Protein AF-A0A818QGH4-F1 (afdb_monomer)

Secondary structure (DSSP, 8-state):
--S-GGG-BHHHHHHHHHHTT--HHHHHHH---BHHHHHHHHHHHHTS-HHHHHHHHHHHHHHHTGGGT----HHHHHHHHHHHHHHHHHHH--

Radius of gyration: 13.15 Å; Cα contacts (8 Å, |Δi|>4): 80; chains: 1; bounding box: 28×29×36 Å

Foldseek 3Di:
DDLAQQAFALVNVQVLCVVLVADSLVCVQLVDGGSVSVLVCLVVCVVDPVVVVCVVVQVVSCVVCVVVVDTDDPVSVVSVNVSSVVVVVSNVVD

Structure (mmCIF, N/CA/C/O backbone):
data_AF-A0A818QGH4-F1
#
_entry.id   AF-A0A818QGH4-F1
#
loop_
_atom_site.group_PDB
_atom_site.id
_atom_site.type_symbol
_atom_site.label_atom_id
_atom_site.label_alt_id
_atom_site.label_comp_id
_atom_site.label_asym_id
_atom_site.label_entity_id
_atom_site.label_seq_id
_atom_site.pdbx_PDB_ins_code
_atom_site.Cartn_x
_atom_site.Cartn_y
_atom_site.Cartn_z
_atom_site.occupancy
_atom_site.B_iso_or_equiv
_atom_site.auth_seq_id
_atom_site.auth_comp_id
_atom_site.auth_asym_id
_atom_site.auth_atom_id
_atom_site.pdbx_PDB_model_num
ATOM 1 N N . ASN A 1 1 ? 10.216 17.559 -12.088 1.00 47.53 1 ASN A N 1
ATOM 2 C CA . ASN A 1 1 ? 9.779 16.285 -11.485 1.00 47.53 1 ASN A CA 1
ATOM 3 C C . ASN A 1 1 ? 10.671 15.202 -12.016 1.00 47.53 1 ASN A C 1
ATOM 5 O O . ASN A 1 1 ? 10.677 14.996 -13.225 1.00 47.53 1 ASN A O 1
ATOM 9 N N . SER A 1 2 ? 11.489 14.616 -11.147 1.00 50.88 2 SER A N 1
ATOM 10 C CA . SER A 1 2 ? 12.369 13.531 -11.564 1.00 50.88 2 SER A CA 1
ATOM 11 C C . SER A 1 2 ? 11.505 12.371 -12.061 1.00 50.88 2 SER A C 1
ATOM 13 O O . SER A 1 2 ? 10.583 11.940 -11.365 1.00 50.88 2 SER A O 1
ATOM 15 N N . LEU A 1 3 ? 11.758 11.920 -13.293 1.00 70.69 3 LEU A N 1
ATOM 16 C CA . LEU A 1 3 ? 11.149 10.702 -13.840 1.00 70.69 3 LEU A CA 1
ATOM 17 C C . LEU A 1 3 ? 11.586 9.464 -13.041 1.00 70.69 3 LEU A C 1
ATOM 19 O O . LEU A 1 3 ? 10.907 8.441 -13.072 1.00 70.69 3 LEU A O 1
ATOM 23 N N . ASP A 1 4 ? 12.690 9.575 -12.301 1.00 87.31 4 ASP A N 1
ATOM 24 C CA . ASP A 1 4 ? 13.227 8.515 -11.468 1.00 87.31 4 ASP A CA 1
ATOM 25 C C . ASP A 1 4 ? 12.608 8.554 -10.064 1.00 87.31 4 ASP A C 1
ATOM 27 O O . ASP A 1 4 ? 12.905 9.425 -9.241 1.00 87.31 4 ASP A O 1
ATOM 31 N N . ILE A 1 5 ? 11.763 7.561 -9.782 1.00 89.50 5 ILE A N 1
ATOM 32 C CA . ILE A 1 5 ? 11.094 7.370 -8.489 1.00 89.50 5 ILE A CA 1
ATOM 33 C C . ILE A 1 5 ? 12.116 7.277 -7.347 1.00 89.50 5 ILE A C 1
ATOM 35 O O . ILE A 1 5 ? 11.834 7.727 -6.239 1.00 89.50 5 ILE A O 1
ATOM 39 N N . LYS A 1 6 ? 13.332 6.767 -7.591 1.00 89.12 6 LYS A N 1
ATOM 40 C CA . LYS A 1 6 ? 14.376 6.652 -6.556 1.00 89.12 6 LYS A CA 1
ATOM 41 C C . LYS A 1 6 ? 14.829 8.003 -6.003 1.00 89.12 6 LYS A C 1
ATOM 43 O O . LYS A 1 6 ? 15.389 8.059 -4.909 1.00 89.12 6 LYS A O 1
ATOM 48 N N . GLN A 1 7 ? 14.590 9.080 -6.748 1.00 91.56 7 GLN A N 1
ATOM 49 C CA . GLN A 1 7 ? 14.948 10.445 -6.371 1.00 91.56 7 GLN A CA 1
ATOM 50 C C . GLN A 1 7 ? 13.797 11.189 -5.692 1.00 91.56 7 GLN A C 1
ATOM 52 O O . GLN A 1 7 ? 13.993 12.324 -5.259 1.00 91.56 7 GLN A O 1
ATOM 57 N N . TRP A 1 8 ? 12.611 10.577 -5.593 1.00 94.56 8 TRP A N 1
ATOM 58 C CA . TRP A 1 8 ? 11.467 11.227 -4.971 1.00 94.56 8 TRP A CA 1
ATOM 59 C C . TRP A 1 8 ? 11.712 11.483 -3.492 1.00 94.56 8 TRP A C 1
ATOM 61 O O . TRP A 1 8 ? 12.103 10.579 -2.751 1.00 94.56 8 TRP A O 1
ATOM 71 N N . ASN A 1 9 ? 11.417 12.697 -3.050 1.00 94.94 9 ASN A N 1
ATOM 72 C CA . ASN A 1 9 ? 11.341 13.036 -1.633 1.00 94.94 9 ASN A CA 1
ATOM 73 C C . ASN A 1 9 ? 9.953 12.704 -1.042 1.00 94.94 9 ASN A C 1
ATOM 75 O O . ASN A 1 9 ? 9.032 12.299 -1.754 1.00 94.94 9 ASN A O 1
ATOM 79 N N . ASP A 1 10 ? 9.794 12.895 0.268 1.00 94.81 10 ASP A N 1
ATOM 80 C CA . ASP A 1 10 ? 8.526 12.697 0.988 1.00 94.81 10 ASP A CA 1
ATOM 81 C C . ASP A 1 10 ? 7.338 13.444 0.347 1.00 94.81 10 ASP A C 1
ATOM 83 O O . ASP A 1 10 ? 6.252 12.883 0.198 1.00 94.81 10 ASP A O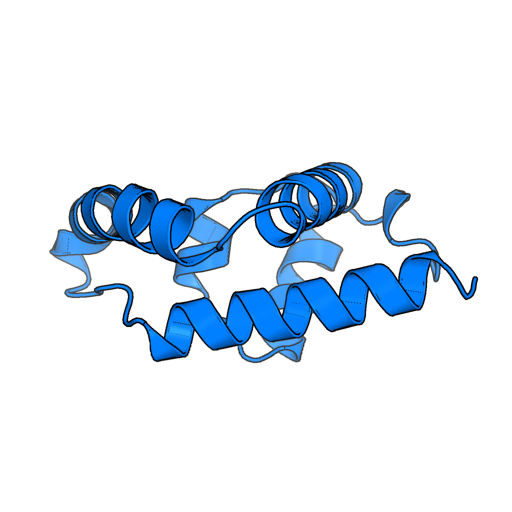 1
ATOM 87 N N . HIS A 1 11 ? 7.544 14.679 -0.124 1.00 94.62 11 HIS A N 1
ATOM 88 C CA . HIS A 1 11 ? 6.485 15.442 -0.784 1.00 94.62 11 HIS A CA 1
ATOM 89 C C . HIS A 1 11 ? 6.037 14.776 -2.091 1.00 94.62 11 HIS A C 1
ATOM 91 O O . HIS A 1 11 ? 4.838 14.659 -2.344 1.00 94.62 11 HIS A O 1
ATOM 97 N N . GLU A 1 12 ? 6.972 14.312 -2.917 1.00 95.69 12 GLU A N 1
ATOM 98 C CA . GLU A 1 12 ? 6.661 13.602 -4.163 1.00 95.69 12 GLU A CA 1
ATOM 99 C C . GLU A 1 12 ? 5.953 12.266 -3.894 1.00 95.69 12 GLU A C 1
ATOM 101 O O . GLU A 1 12 ? 4.983 11.940 -4.583 1.00 95.69 12 GLU A O 1
ATOM 106 N N . VAL A 1 13 ? 6.349 11.547 -2.838 1.00 95.75 13 VAL A N 1
ATOM 107 C CA . VAL A 1 13 ? 5.646 10.337 -2.383 1.00 95.75 13 VAL A CA 1
ATOM 108 C C . VAL A 1 13 ? 4.218 10.667 -1.947 1.00 95.75 13 VAL A C 1
ATOM 110 O O . VAL A 1 13 ? 3.272 10.030 -2.411 1.00 95.75 13 VAL A O 1
ATOM 113 N N . LYS A 1 14 ? 4.018 11.710 -1.136 1.00 95.69 14 LYS A N 1
ATOM 114 C CA . LYS A 1 14 ? 2.680 12.166 -0.737 1.00 95.69 14 LYS A CA 1
ATOM 115 C C . LYS A 1 14 ? 1.810 12.507 -1.948 1.00 95.69 14 LYS A C 1
ATOM 117 O O . LYS A 1 14 ? 0.652 12.095 -2.023 1.00 95.69 14 LYS A O 1
ATOM 122 N N . GLN A 1 15 ? 2.365 13.228 -2.924 1.00 95.38 15 GLN A N 1
ATOM 123 C CA . GLN A 1 15 ? 1.656 13.548 -4.165 1.00 95.38 15 GLN A CA 1
ATOM 124 C C . GLN A 1 15 ? 1.291 12.292 -4.962 1.00 95.38 15 GLN A C 1
ATOM 126 O O . GLN A 1 15 ? 0.230 12.252 -5.586 1.00 95.38 15 GLN A O 1
ATOM 131 N N . TRP A 1 16 ? 2.128 11.255 -4.935 1.00 95.69 16 TRP A N 1
ATOM 132 C CA . TRP A 1 16 ? 1.816 9.979 -5.571 1.00 95.69 16 TRP A CA 1
ATOM 133 C C . TRP A 1 16 ? 0.615 9.275 -4.923 1.00 95.69 16 TRP A C 1
ATOM 135 O O . TRP A 1 16 ? -0.252 8.791 -5.656 1.00 95.69 16 TRP A O 1
ATOM 145 N N . PHE A 1 17 ? 0.503 9.280 -3.588 1.00 96.69 17 PHE A N 1
ATOM 146 C CA . PHE A 1 17 ? -0.673 8.743 -2.884 1.00 96.69 17 PHE A CA 1
ATOM 147 C C . PHE A 1 17 ? -1.960 9.459 -3.313 1.00 96.69 17 PHE A C 1
ATOM 149 O O . PHE A 1 17 ? -2.933 8.811 -3.703 1.00 96.69 17 PHE A O 1
ATOM 156 N N . ILE A 1 18 ? -1.926 10.796 -3.332 1.00 95.75 18 ILE A N 1
ATOM 157 C CA . ILE A 1 18 ? -3.066 11.639 -3.721 1.00 95.75 18 ILE A CA 1
ATOM 158 C C . ILE A 1 18 ? -3.491 11.353 -5.168 1.00 95.75 18 ILE A C 1
ATOM 160 O O . ILE A 1 18 ? -4.668 11.119 -5.436 1.00 95.75 18 ILE A O 1
ATOM 164 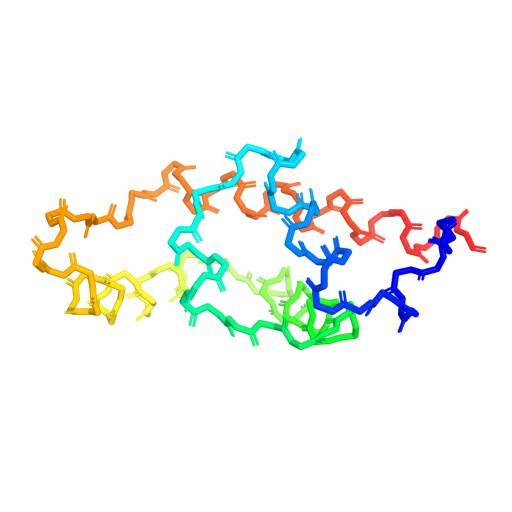N N . LYS A 1 19 ? -2.536 11.321 -6.108 1.00 95.12 19 LYS A N 1
ATOM 165 C CA . LYS A 1 19 ? -2.809 11.076 -7.537 1.00 95.12 19 LYS A CA 1
ATOM 166 C C . LYS A 1 19 ? -3.386 9.693 -7.822 1.00 95.12 19 LYS A C 1
ATOM 168 O O . LYS A 1 19 ? -4.095 9.530 -8.808 1.00 95.12 19 LYS A O 1
ATOM 173 N N . ASN A 1 20 ? -3.068 8.700 -6.995 1.00 95.00 20 ASN A N 1
ATOM 174 C CA . ASN A 1 20 ? -3.594 7.343 -7.138 1.00 95.00 20 ASN A CA 1
ATOM 175 C C . ASN A 1 20 ? -4.886 7.115 -6.343 1.00 95.00 20 ASN A C 1
ATOM 177 O O . ASN A 1 20 ? -5.346 5.977 -6.284 1.00 95.00 20 ASN A O 1
ATOM 181 N N . HIS A 1 21 ? -5.468 8.171 -5.758 1.00 94.81 21 HIS A N 1
ATOM 182 C CA . HIS A 1 21 ? -6.669 8.095 -4.924 1.00 94.81 21 HIS A CA 1
ATOM 183 C C . HIS A 1 21 ? -6.528 7.104 -3.758 1.00 94.81 21 HIS A C 1
ATOM 185 O O . HIS A 1 21 ? -7.499 6.474 -3.350 1.00 94.81 21 HIS A O 1
ATOM 191 N N . ILE A 1 22 ? -5.310 6.960 -3.226 1.00 95.69 22 ILE A N 1
ATOM 192 C CA . ILE A 1 22 ? -5.042 6.098 -2.077 1.00 95.69 22 ILE A CA 1
ATOM 193 C C . ILE A 1 22 ? -5.458 6.843 -0.809 1.00 95.69 22 ILE A C 1
ATOM 195 O O . ILE A 1 22 ? -5.232 8.048 -0.683 1.00 95.69 22 ILE A O 1
ATOM 199 N N . LEU A 1 23 ? -6.050 6.106 0.132 1.00 93.88 23 LEU A N 1
ATOM 200 C CA . LEU A 1 23 ? -6.463 6.609 1.439 1.00 93.88 23 LEU A CA 1
ATOM 201 C C . LEU A 1 23 ? -5.312 7.396 2.118 1.00 93.88 23 LEU A C 1
ATOM 203 O O . LEU A 1 23 ? -4.235 6.819 2.302 1.00 93.88 23 LEU A O 1
ATOM 207 N N . PRO A 1 24 ? -5.493 8.681 2.485 1.00 92.12 24 PRO A N 1
ATOM 208 C CA . PRO A 1 24 ? -4.434 9.510 3.078 1.00 92.12 24 PRO A CA 1
ATOM 209 C C . PRO A 1 24 ? -3.807 8.907 4.338 1.00 92.12 24 PRO A C 1
ATOM 211 O O . PRO A 1 24 ? -2.596 8.979 4.539 1.00 92.12 24 PRO A O 1
ATOM 214 N N . GLU A 1 25 ? -4.615 8.231 5.142 1.00 94.44 25 GLU A N 1
ATOM 215 C CA . GLU A 1 25 ? -4.210 7.545 6.359 1.00 94.44 25 GLU A CA 1
ATOM 216 C C . GLU A 1 25 ? -3.201 6.422 6.074 1.00 94.44 25 GLU A C 1
ATOM 218 O O . GLU A 1 25 ? -2.383 6.110 6.932 1.00 94.44 25 GLU A O 1
ATOM 223 N N . LEU A 1 26 ? -3.174 5.834 4.867 1.00 94.75 26 LEU A N 1
ATOM 224 C CA . LEU A 1 26 ? -2.118 4.882 4.492 1.00 94.75 26 LEU A CA 1
ATOM 225 C C . LEU A 1 26 ? -0.765 5.580 4.328 1.00 94.75 26 LEU A C 1
ATOM 227 O O . LEU A 1 26 ? 0.250 5.038 4.758 1.00 94.75 26 LEU A O 1
ATOM 231 N N . TYR A 1 27 ? -0.731 6.789 3.767 1.00 94.31 27 TYR A N 1
ATOM 232 C CA . TYR A 1 27 ? 0.504 7.575 3.723 1.00 94.31 27 TYR A CA 1
ATOM 233 C C . TYR A 1 27 ? 0.97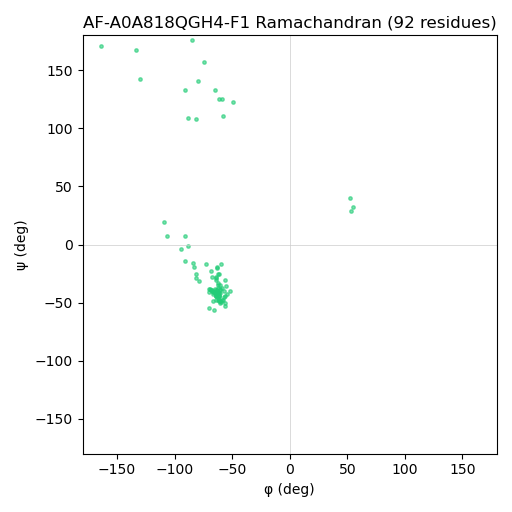8 7.925 5.143 1.00 94.31 27 TYR A C 1
ATOM 235 O O . TYR A 1 27 ? 2.149 7.729 5.470 1.00 94.31 27 TYR A O 1
ATOM 243 N N . GLU A 1 28 ? 0.063 8.341 6.023 1.00 93.25 28 GLU A N 1
ATOM 244 C CA . GLU A 1 28 ? 0.369 8.608 7.437 1.00 93.25 28 GLU A CA 1
ATOM 245 C C . GLU A 1 28 ? 0.740 7.346 8.229 1.00 93.25 28 GLU A C 1
ATOM 247 O O . GLU A 1 28 ? 1.465 7.416 9.225 1.00 93.25 28 GLU A O 1
ATOM 252 N N . PHE A 1 29 ? 0.235 6.180 7.826 1.00 95.25 29 PHE A N 1
ATOM 253 C CA . PHE A 1 29 ? 0.565 4.895 8.429 1.00 95.25 29 PHE A CA 1
ATOM 254 C C . PHE A 1 29 ? 2.001 4.492 8.104 1.00 95.25 29 PHE A C 1
ATOM 256 O O . PHE A 1 29 ? 2.771 4.240 9.029 1.00 95.25 29 PHE A O 1
ATOM 263 N N . TYR A 1 30 ? 2.350 4.465 6.814 1.00 94.81 30 TYR A N 1
ATOM 264 C CA . TYR A 1 30 ? 3.646 3.979 6.339 1.00 94.81 30 TYR A CA 1
ATOM 265 C C . TYR A 1 30 ? 4.784 4.986 6.501 1.00 94.81 30 TYR A C 1
ATOM 267 O O . TYR A 1 30 ? 5.918 4.568 6.707 1.00 94.81 30 TYR A O 1
ATOM 275 N N . GLN A 1 31 ? 4.494 6.289 6.416 1.00 94.12 31 GLN A N 1
ATOM 276 C CA . GLN A 1 31 ? 5.468 7.369 6.627 1.00 94.12 31 GLN A CA 1
ATOM 277 C C . GLN A 1 31 ? 6.749 7.227 5.782 1.00 94.12 31 GLN A C 1
ATOM 279 O O . GLN A 1 31 ? 7.853 7.488 6.263 1.00 94.12 31 GLN A O 1
ATOM 284 N N . PHE A 1 32 ? 6.608 6.804 4.521 1.00 95.69 32 PHE A N 1
ATOM 285 C CA . PHE A 1 32 ? 7.736 6.682 3.596 1.00 95.69 32 PHE A CA 1
ATOM 286 C C . PHE A 1 32 ? 8.434 8.033 3.410 1.00 95.69 32 PHE A C 1
ATOM 288 O O . PHE A 1 32 ? 7.812 9.007 2.997 1.00 95.69 32 PHE A O 1
ATOM 295 N N . ARG A 1 33 ? 9.745 8.082 3.647 1.00 94.19 33 ARG A N 1
ATOM 296 C CA . ARG A 1 33 ? 10.539 9.322 3.601 1.00 94.19 33 ARG A CA 1
ATOM 297 C C . ARG A 1 33 ? 10.982 9.714 2.194 1.00 94.19 33 ARG A C 1
ATOM 299 O O . ARG A 1 33 ? 11.412 10.844 1.971 1.00 94.19 33 ARG A O 1
ATOM 306 N N . ASN A 1 34 ? 10.970 8.765 1.265 1.00 95.25 34 ASN A N 1
ATOM 307 C CA . ASN A 1 34 ? 11.414 8.937 -0.114 1.00 95.25 34 ASN A CA 1
ATOM 308 C C . ASN A 1 34 ? 10.902 7.789 -0.996 1.00 95.25 34 ASN A C 1
ATOM 310 O O . ASN A 1 34 ? 10.375 6.785 -0.508 1.00 95.25 34 ASN A O 1
ATOM 314 N N . GLY A 1 35 ? 11.073 7.930 -2.308 1.00 94.75 35 GLY A N 1
ATOM 315 C CA . GLY A 1 35 ? 10.609 6.932 -3.267 1.00 94.75 35 GLY A CA 1
ATOM 316 C C . GLY A 1 35 ? 11.361 5.601 -3.211 1.00 94.75 35 GLY A C 1
ATOM 317 O O . GLY A 1 35 ? 10.778 4.583 -3.573 1.00 94.75 35 GLY A O 1
ATOM 318 N N . ASN A 1 36 ? 12.597 5.550 -2.693 1.00 94.31 36 ASN A N 1
ATOM 319 C CA . ASN A 1 36 ? 13.291 4.272 -2.481 1.00 94.31 36 ASN A CA 1
ATOM 320 C C . ASN A 1 36 ? 12.568 3.403 -1.447 1.00 94.31 36 ASN A C 1
ATOM 322 O O . ASN A 1 36 ? 12.385 2.212 -1.685 1.00 94.31 36 ASN A O 1
ATOM 326 N N . GLU A 1 37 ? 12.123 3.978 -0.327 1.00 96.19 37 GLU A N 1
ATOM 327 C CA . GLU A 1 37 ? 11.354 3.235 0.683 1.00 96.19 37 GLU A CA 1
ATOM 328 C C . GLU A 1 37 ? 10.024 2.720 0.107 1.00 96.19 37 GLU A C 1
ATOM 330 O O . GLU A 1 37 ? 9.679 1.554 0.305 1.00 96.19 37 GLU A O 1
ATOM 335 N N . LEU A 1 38 ? 9.329 3.546 -0.686 1.00 96.00 38 LEU A N 1
ATOM 336 C CA . LEU A 1 38 ? 8.107 3.145 -1.391 1.00 96.00 38 LEU A CA 1
ATOM 337 C C . LEU A 1 38 ? 8.361 1.992 -2.379 1.00 96.00 38 LEU A C 1
ATOM 339 O O . LEU A 1 38 ? 7.584 1.039 -2.428 1.00 96.00 38 LEU A O 1
ATOM 343 N N . LEU A 1 39 ? 9.447 2.052 -3.156 1.00 94.75 39 LEU A N 1
ATOM 344 C CA . LEU A 1 39 ? 9.814 1.005 -4.115 1.00 94.75 39 LEU A CA 1
ATOM 345 C C . LEU A 1 39 ? 10.196 -0.306 -3.426 1.00 94.75 39 LEU A C 1
ATOM 347 O O . LEU A 1 39 ? 9.769 -1.370 -3.873 1.00 94.75 39 LEU A O 1
ATOM 351 N N . LEU A 1 40 ? 10.968 -0.246 -2.338 1.00 94.19 40 LEU A N 1
ATOM 352 C CA . LEU A 1 40 ? 11.322 -1.427 -1.547 1.00 94.19 40 LEU A CA 1
ATOM 353 C C . LEU A 1 40 ? 10.073 -2.077 -0.949 1.00 94.19 40 LEU A C 1
ATOM 355 O O . LEU A 1 40 ? 9.915 -3.295 -1.026 1.00 94.19 40 LEU A O 1
ATOM 359 N N . TYR A 1 41 ? 9.152 -1.265 -0.425 1.00 95.00 41 TYR A N 1
ATOM 360 C CA . TYR A 1 41 ? 7.864 -1.755 0.050 1.00 95.00 41 TYR A CA 1
ATOM 361 C C . TYR A 1 41 ? 7.047 -2.400 -1.079 1.00 95.00 41 TYR A C 1
ATOM 363 O O . TYR A 1 41 ? 6.513 -3.494 -0.896 1.00 95.00 41 TYR A O 1
ATOM 371 N N . ALA A 1 42 ? 6.995 -1.775 -2.262 1.00 94.19 42 ALA A N 1
ATOM 372 C CA . ALA A 1 42 ? 6.330 -2.336 -3.437 1.00 94.19 42 ALA A CA 1
ATOM 373 C C . ALA A 1 42 ? 6.914 -3.707 -3.811 1.00 94.19 42 ALA A C 1
ATOM 375 O O . ALA A 1 42 ? 6.171 -4.660 -4.016 1.00 94.19 42 ALA A O 1
ATOM 376 N N . GLN A 1 43 ? 8.243 -3.818 -3.874 1.00 92.88 43 GLN A N 1
ATOM 377 C CA . GLN A 1 43 ? 8.952 -5.067 -4.173 1.00 92.88 43 GLN A CA 1
ATOM 378 C C . GLN A 1 43 ? 8.646 -6.168 -3.165 1.00 92.88 43 GLN A C 1
ATOM 380 O O . GLN A 1 43 ? 8.276 -7.267 -3.571 1.00 92.88 43 GLN A O 1
ATOM 385 N N . ALA A 1 44 ? 8.737 -5.869 -1.870 1.00 92.31 44 ALA A N 1
ATOM 386 C CA . ALA A 1 44 ? 8.450 -6.846 -0.827 1.00 92.31 44 ALA A CA 1
ATOM 387 C C . ALA A 1 44 ? 6.978 -7.291 -0.843 1.00 92.31 44 ALA A C 1
ATOM 389 O O . ALA A 1 44 ? 6.690 -8.483 -0.765 1.00 92.31 44 ALA A O 1
ATOM 390 N N . THR A 1 45 ? 6.050 -6.343 -0.991 1.00 92.88 45 THR A N 1
ATOM 391 C CA . THR A 1 45 ? 4.606 -6.612 -0.935 1.00 92.88 45 THR A CA 1
ATOM 392 C C . THR A 1 45 ? 4.116 -7.390 -2.153 1.00 92.88 45 THR A C 1
ATOM 394 O O . THR A 1 45 ? 3.263 -8.260 -2.013 1.00 92.88 45 THR A O 1
ATOM 397 N N . LEU A 1 46 ? 4.649 -7.098 -3.344 1.00 92.50 46 LEU A N 1
ATOM 398 C CA . LEU A 1 46 ? 4.224 -7.733 -4.597 1.00 92.50 46 LEU A CA 1
ATOM 399 C C . LEU A 1 46 ? 4.903 -9.085 -4.858 1.00 92.50 46 LEU A C 1
ATOM 401 O O . LEU A 1 46 ? 4.423 -9.851 -5.689 1.00 92.50 46 LEU A O 1
ATOM 405 N N . ALA A 1 47 ? 5.992 -9.405 -4.153 1.00 90.44 47 ALA A N 1
ATOM 406 C CA . ALA A 1 47 ? 6.658 -10.705 -4.259 1.00 90.44 47 ALA A CA 1
ATOM 407 C C . ALA A 1 47 ? 5.868 -11.855 -3.604 1.00 90.44 47 ALA A C 1
ATOM 409 O O . ALA A 1 47 ? 6.141 -13.024 -3.876 1.00 90.44 47 ALA A O 1
ATOM 410 N N . PHE A 1 48 ? 4.893 -11.540 -2.747 1.00 88.06 48 PHE A N 1
ATOM 411 C CA . PHE A 1 48 ? 4.114 -12.509 -1.978 1.00 88.06 48 PHE A CA 1
ATOM 412 C C . PHE A 1 48 ? 2.613 -12.186 -2.038 1.00 88.06 48 PHE A C 1
ATOM 414 O O . PHE A 1 48 ? 2.226 -11.093 -2.451 1.00 88.06 48 PHE A O 1
ATOM 421 N N . PRO A 1 49 ? 1.725 -13.107 -1.614 1.00 91.31 49 PRO A N 1
ATOM 422 C CA . PRO A 1 49 ? 0.305 -12.803 -1.493 1.00 91.31 49 PRO A CA 1
ATOM 423 C C . PRO A 1 49 ? 0.061 -11.624 -0.538 1.00 91.31 49 PRO A C 1
ATOM 425 O O . PRO A 1 49 ? 0.199 -11.748 0.680 1.00 91.31 49 PRO A O 1
ATOM 428 N N . TRP A 1 50 ? -0.373 -10.490 -1.093 1.00 92.00 50 TRP A N 1
ATOM 429 C CA . TRP A 1 50 ? -0.635 -9.247 -0.356 1.00 92.00 50 TRP A CA 1
ATOM 430 C C . TRP A 1 50 ? -1.700 -9.384 0.742 1.00 92.00 50 TRP A C 1
ATOM 432 O O . TRP A 1 50 ? -1.789 -8.534 1.622 1.00 92.00 50 TRP A O 1
ATOM 442 N N . ILE A 1 51 ? -2.508 -10.449 0.721 1.00 92.88 51 ILE A N 1
ATOM 443 C CA . ILE A 1 51 ? -3.536 -10.729 1.736 1.00 92.88 51 ILE A CA 1
ATOM 444 C C . ILE A 1 51 ? -2.913 -10.849 3.133 1.00 92.88 51 ILE A C 1
ATOM 446 O O . ILE A 1 51 ? -3.488 -10.362 4.102 1.00 92.88 51 ILE A O 1
ATOM 450 N N . ASN A 1 52 ? -1.719 -11.436 3.240 1.00 90.75 52 ASN A N 1
ATOM 451 C CA . ASN A 1 52 ? -1.033 -11.558 4.527 1.00 90.75 52 ASN A CA 1
ATOM 452 C C . ASN A 1 52 ? -0.604 -10.188 5.061 1.00 90.75 52 ASN A C 1
ATOM 454 O O . ASN A 1 52 ? -0.725 -9.916 6.253 1.00 90.75 52 ASN A O 1
ATOM 458 N N . GLU A 1 53 ? -0.144 -9.312 4.168 1.00 92.25 53 GLU A N 1
ATOM 459 C CA . GLU A 1 53 ? 0.210 -7.939 4.516 1.00 92.25 53 GLU A CA 1
ATOM 460 C C . GLU A 1 53 ? -1.029 -7.133 4.921 1.00 92.25 53 GLU A C 1
ATOM 462 O O . GLU A 1 53 ? -0.993 -6.419 5.920 1.00 92.25 53 GLU A O 1
ATOM 467 N N . TYR A 1 54 ? -2.150 -7.313 4.216 1.00 95.06 54 TYR A N 1
ATOM 468 C CA . TYR A 1 54 ? -3.430 -6.706 4.576 1.00 95.06 54 TYR A CA 1
ATOM 469 C C . TYR A 1 54 ? -3.858 -7.068 6.002 1.00 95.06 54 TYR A C 1
ATOM 471 O O . TYR A 1 54 ? -4.136 -6.174 6.799 1.00 95.06 54 TYR A O 1
ATOM 479 N N . GLU A 1 55 ? -3.888 -8.359 6.346 1.00 92.12 55 GLU A N 1
ATOM 480 C CA . GLU A 1 55 ? -4.284 -8.784 7.694 1.00 92.12 55 GLU A CA 1
ATOM 481 C C . GLU A 1 55 ? -3.322 -8.252 8.760 1.00 92.12 55 GLU A C 1
ATOM 483 O O . GLU A 1 55 ? -3.766 -7.819 9.826 1.00 92.12 55 GLU A O 1
ATOM 488 N N . ARG A 1 56 ? -2.018 -8.207 8.453 1.00 90.75 56 ARG A N 1
ATOM 489 C CA . ARG A 1 56 ? -0.998 -7.666 9.355 1.00 90.75 56 ARG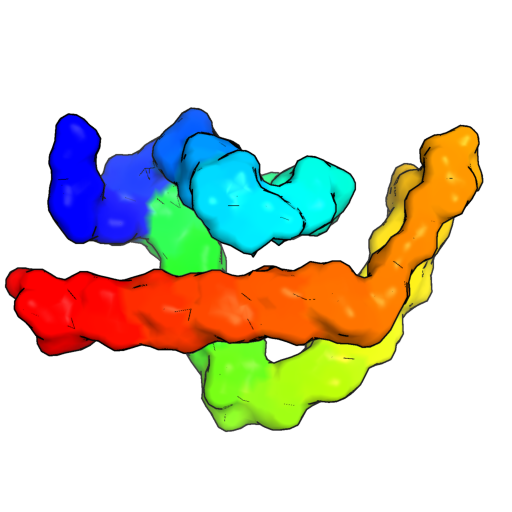 A CA 1
ATOM 490 C C . ARG A 1 56 ? -1.246 -6.196 9.673 1.00 90.75 56 ARG A C 1
ATOM 492 O O . ARG A 1 56 ? -1.231 -5.813 10.840 1.00 90.75 56 ARG A O 1
ATOM 499 N N . ILE A 1 57 ? -1.454 -5.363 8.656 1.00 93.50 57 ILE A N 1
ATOM 500 C CA . ILE A 1 57 ? -1.577 -3.917 8.867 1.00 93.50 57 ILE A CA 1
ATOM 501 C C . ILE A 1 57 ? -2.973 -3.508 9.326 1.00 93.50 57 ILE A C 1
ATOM 503 O O . ILE A 1 57 ? -3.090 -2.503 10.013 1.00 93.50 57 ILE A O 1
ATOM 507 N N . ARG A 1 58 ? -4.034 -4.244 8.962 1.00 93.94 58 ARG A N 1
ATOM 508 C CA . ARG A 1 58 ? -5.425 -3.845 9.236 1.00 93.94 58 ARG A CA 1
ATOM 509 C C . ARG A 1 58 ? -5.673 -3.620 10.724 1.00 93.94 58 ARG A C 1
ATOM 511 O O . ARG A 1 58 ? -6.353 -2.661 11.081 1.00 93.94 58 ARG A O 1
ATOM 518 N N . LEU A 1 59 ? -5.105 -4.481 11.569 1.00 89.44 59 LEU A N 1
ATOM 519 C CA . LEU A 1 59 ? -5.205 -4.370 13.024 1.00 89.44 59 LEU A CA 1
ATOM 520 C C . LEU A 1 59 ? -4.493 -3.109 13.529 1.00 89.44 59 LEU A C 1
ATOM 522 O O . LEU A 1 59 ? -5.133 -2.237 14.110 1.00 89.44 59 LEU A O 1
ATOM 526 N N . SER A 1 60 ? -3.204 -2.956 13.214 1.00 92.44 60 SER A N 1
ATOM 527 C CA . SER A 1 60 ? -2.412 -1.795 13.647 1.00 92.44 60 SER A CA 1
ATOM 528 C C . SER A 1 60 ? -2.915 -0.470 13.066 1.00 92.44 60 SER A C 1
ATOM 530 O O . SER A 1 60 ? -2.791 0.577 13.695 1.00 92.44 60 SER A O 1
ATOM 532 N N . PHE A 1 61 ? -3.493 -0.495 11.866 1.00 94.56 61 PHE A N 1
ATOM 533 C CA . PHE A 1 61 ? -4.123 0.662 11.243 1.00 94.56 61 PHE A CA 1
ATOM 534 C C . PHE A 1 61 ? -5.368 1.088 12.026 1.00 94.56 61 PHE A C 1
ATOM 536 O O . PHE A 1 61 ? -5.501 2.260 12.369 1.00 94.56 61 PHE A O 1
ATOM 543 N N . GLY A 1 62 ? -6.252 0.138 12.351 1.00 90.81 62 GLY A N 1
ATOM 544 C CA . GLY A 1 62 ? -7.447 0.408 13.153 1.00 90.81 62 GLY A CA 1
ATOM 545 C C . GLY A 1 62 ? -7.105 0.949 14.542 1.00 90.81 62 GLY A C 1
ATOM 546 O O . GLY A 1 62 ? -7.756 1.877 15.011 1.00 90.81 62 GLY A O 1
ATOM 547 N N . GLU A 1 63 ? -6.044 0.437 15.170 1.00 91.56 63 GLU A N 1
ATOM 548 C CA . GLU A 1 63 ? -5.527 0.958 16.443 1.00 91.56 63 GLU A CA 1
ATOM 549 C C . GLU A 1 63 ? -4.999 2.394 16.303 1.00 91.56 63 GLU A C 1
ATOM 551 O O . GLU A 1 63 ? -5.367 3.271 17.087 1.00 91.56 63 GLU A O 1
ATOM 556 N N . LYS A 1 64 ? -4.182 2.668 15.275 1.00 93.12 64 LYS A N 1
ATOM 557 C CA . LYS A 1 64 ? -3.586 3.995 15.040 1.00 93.12 64 LYS A CA 1
ATOM 558 C C . LYS A 1 64 ? -4.640 5.068 14.756 1.00 93.12 64 LYS A C 1
ATOM 560 O O . LYS A 1 64 ? -4.510 6.191 15.239 1.00 93.12 64 LYS A O 1
ATOM 565 N N . PHE A 1 65 ? -5.682 4.730 13.998 1.00 92.75 65 PHE A N 1
ATOM 566 C CA . PHE A 1 65 ? -6.705 5.680 13.548 1.00 92.75 65 PHE A CA 1
ATOM 567 C C . PHE A 1 65 ? -8.069 5.487 14.230 1.00 92.75 65 PHE A C 1
ATOM 569 O O . PHE A 1 65 ? -9.088 6.001 13.761 1.00 92.75 65 PHE A O 1
ATOM 576 N N . GLN A 1 66 ? -8.098 4.814 15.387 1.00 88.56 66 GLN A N 1
ATOM 577 C CA . GLN A 1 66 ? -9.325 4.512 16.131 1.00 88.56 66 GLN A CA 1
ATOM 578 C C . GLN A 1 66 ? -10.158 5.767 16.435 1.00 88.56 66 GLN A C 1
ATOM 580 O O . GLN A 1 66 ? -11.380 5.767 16.275 1.00 88.56 66 GLN A O 1
ATOM 585 N N . GLN A 1 67 ? -9.503 6.863 16.836 1.00 87.62 67 GLN A N 1
ATOM 586 C CA . GLN A 1 67 ? -10.165 8.136 17.156 1.00 87.62 67 GLN A CA 1
ATOM 587 C C . GLN A 1 67 ? -10.857 8.765 15.940 1.00 87.62 67 GLN A C 1
ATOM 589 O O . GLN A 1 67 ? -11.861 9.460 16.084 1.00 87.62 67 GLN A O 1
ATOM 594 N N . GLN A 1 68 ? -10.347 8.483 14.742 1.00 88.00 68 GLN A N 1
ATOM 595 C CA . GLN A 1 68 ? -10.878 8.970 13.471 1.00 88.00 68 GLN A CA 1
ATOM 596 C C . GLN A 1 68 ? -11.963 8.035 12.913 1.00 88.00 68 GLN A C 1
ATOM 598 O O . GLN A 1 68 ? -12.539 8.319 11.867 1.00 88.00 68 GLN A O 1
ATOM 603 N N . LYS A 1 69 ? -12.260 6.924 13.612 1.00 85.38 69 LYS A N 1
ATOM 604 C CA . LYS A 1 69 ? -13.169 5.850 13.175 1.00 85.38 69 LYS A CA 1
ATOM 605 C C . LYS A 1 69 ? -12.807 5.293 11.793 1.00 85.38 69 LYS A C 1
ATOM 607 O O . LYS A 1 69 ? -13.682 4.813 11.073 1.00 85.38 69 LYS A O 1
ATOM 612 N N . GLN A 1 70 ? -11.524 5.350 11.439 1.00 87.69 70 GLN A N 1
ATOM 613 C CA . GLN A 1 70 ? -11.019 4.829 10.178 1.00 87.69 70 GLN A CA 1
ATOM 614 C C . GLN A 1 70 ? -10.587 3.380 10.348 1.00 87.69 70 GLN A C 1
ATOM 616 O O . GLN A 1 70 ? -9.876 3.027 11.284 1.00 87.69 70 GLN A O 1
ATOM 621 N N . ASN A 1 71 ? -11.013 2.546 9.407 1.00 90.12 71 ASN A N 1
ATOM 622 C CA . ASN A 1 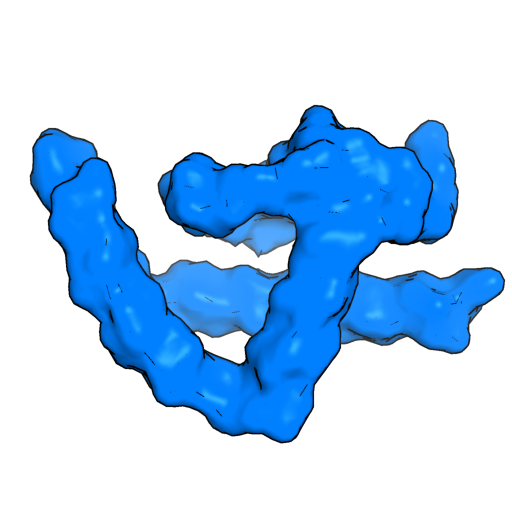71 ? -10.598 1.158 9.291 1.00 90.12 71 ASN A CA 1
ATOM 623 C C . ASN A 1 71 ? -10.156 0.910 7.858 1.00 90.12 71 ASN A C 1
ATOM 625 O O . ASN A 1 71 ? -10.783 1.403 6.923 1.00 90.12 71 ASN A O 1
ATOM 629 N N . LEU A 1 72 ? -9.116 0.099 7.690 1.00 94.25 72 LEU A N 1
ATOM 630 C CA . LEU A 1 72 ? -8.638 -0.252 6.365 1.00 94.25 72 LEU A CA 1
ATOM 631 C C . LEU A 1 72 ? -9.488 -1.378 5.767 1.00 94.25 72 LEU A C 1
ATOM 633 O O . LEU A 1 72 ? -9.396 -2.545 6.172 1.00 94.25 72 LEU A O 1
ATOM 637 N N . SER A 1 73 ? -10.308 -1.041 4.776 1.00 94.50 73 SER A N 1
ATOM 638 C CA . SER A 1 73 ? -11.039 -2.038 4.001 1.00 94.50 73 SER A CA 1
ATOM 639 C C . SER A 1 73 ? -10.112 -2.770 3.029 1.00 94.50 73 SER A C 1
ATOM 641 O O . SER A 1 73 ? -9.063 -2.264 2.618 1.00 94.50 73 SER A O 1
ATOM 643 N N . ARG A 1 74 ? -10.514 -3.980 2.633 1.00 94.81 74 ARG A N 1
ATOM 644 C CA . ARG A 1 74 ? -9.775 -4.765 1.641 1.00 94.81 74 ARG A CA 1
ATOM 645 C C . ARG A 1 74 ? -9.680 -4.030 0.305 1.00 94.81 74 ARG A C 1
ATOM 647 O O . ARG A 1 74 ? -8.623 -4.048 -0.313 1.00 94.81 74 ARG A O 1
ATOM 654 N N . ASP A 1 75 ? -10.749 -3.353 -0.108 1.00 94.62 75 ASP A N 1
ATOM 655 C CA . ASP A 1 75 ? -10.791 -2.617 -1.374 1.00 94.62 75 ASP A CA 1
ATOM 656 C C . ASP A 1 75 ? -9.859 -1.401 -1.358 1.00 94.62 75 ASP A C 1
ATOM 658 O O . ASP A 1 75 ? -9.151 -1.155 -2.332 1.00 94.62 75 ASP A O 1
ATOM 662 N N . GLN A 1 76 ? -9.793 -0.676 -0.236 1.00 94.62 76 GLN A N 1
ATOM 663 C CA . GLN A 1 76 ? -8.846 0.430 -0.055 1.00 94.62 76 GLN A CA 1
ATOM 664 C C . GLN A 1 76 ? -7.397 -0.064 -0.109 1.00 94.62 76 GLN A C 1
ATOM 666 O O . GLN A 1 76 ? -6.546 0.566 -0.735 1.00 94.62 76 GLN A O 1
ATOM 671 N N . PHE A 1 77 ? -7.110 -1.217 0.498 1.00 96.19 77 PHE A N 1
ATOM 672 C CA . PHE A 1 77 ? -5.780 -1.807 0.399 1.00 96.19 77 PHE A CA 1
ATOM 673 C C . PH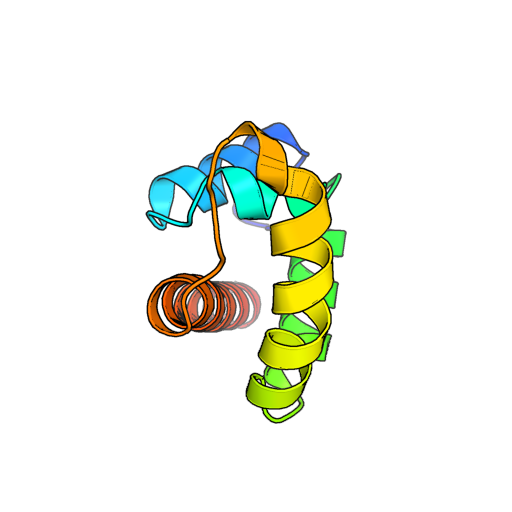E A 1 77 ? -5.472 -2.307 -1.018 1.00 96.19 77 PHE A C 1
ATOM 675 O O . PHE A 1 77 ? -4.374 -2.096 -1.526 1.00 96.19 77 PHE A O 1
ATOM 682 N N . LEU A 1 78 ? -6.449 -2.893 -1.711 1.00 95.75 78 LEU A N 1
ATOM 683 C CA . LEU A 1 78 ? -6.287 -3.330 -3.096 1.00 95.75 78 LEU A CA 1
ATOM 684 C C . LEU A 1 78 ? -5.992 -2.154 -4.043 1.00 95.75 78 LEU A C 1
ATOM 686 O O . LEU A 1 78 ? -5.218 -2.308 -4.985 1.00 95.75 78 LEU A O 1
ATOM 690 N N . GLN A 1 79 ? -6.541 -0.963 -3.783 1.00 96.38 79 GLN A N 1
ATOM 691 C CA . GLN A 1 79 ? -6.175 0.251 -4.525 1.00 96.38 79 GLN A CA 1
ATOM 692 C C . GLN A 1 79 ? -4.685 0.587 -4.379 1.00 96.38 79 GLN A C 1
ATOM 694 O O . GLN A 1 79 ? -4.042 0.909 -5.382 1.00 96.38 79 GLN A O 1
ATOM 699 N N . LEU A 1 80 ? -4.124 0.450 -3.171 1.00 96.88 80 LEU A N 1
ATOM 700 C CA . LEU A 1 80 ? -2.685 0.589 -2.943 1.00 96.88 80 LEU A CA 1
ATOM 701 C C . LEU A 1 80 ? -1.905 -0.472 -3.732 1.00 96.88 80 LEU A C 1
ATOM 703 O O . LEU A 1 80 ? -0.988 -0.112 -4.464 1.00 96.88 80 LEU A O 1
ATOM 707 N N . ILE A 1 81 ? -2.296 -1.749 -3.662 1.00 96.94 81 ILE A N 1
ATOM 708 C CA . ILE A 1 81 ? -1.632 -2.836 -4.407 1.00 96.94 81 ILE A CA 1
ATOM 709 C C . ILE A 1 81 ? -1.601 -2.549 -5.912 1.00 96.94 81 ILE A C 1
ATOM 711 O O . IL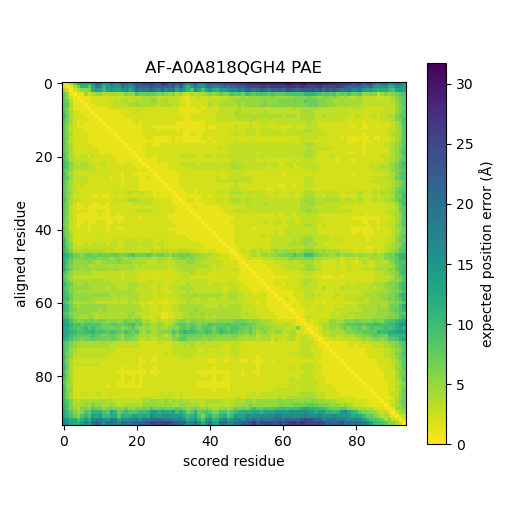E A 1 81 ? -0.531 -2.540 -6.520 1.00 96.94 81 ILE A O 1
ATOM 715 N N . ASN A 1 82 ? -2.746 -2.203 -6.499 1.00 95.69 82 ASN A N 1
ATOM 716 C CA . ASN A 1 82 ? -2.843 -1.872 -7.920 1.00 95.69 82 ASN A CA 1
ATOM 717 C C . ASN A 1 82 ? -1.969 -0.663 -8.297 1.00 95.69 82 ASN A C 1
ATOM 719 O O . ASN A 1 82 ? -1.437 -0.592 -9.406 1.00 95.69 82 ASN A O 1
ATOM 723 N N . ALA A 1 83 ? -1.828 0.319 -7.402 1.00 96.12 83 ALA A N 1
ATOM 724 C CA . ALA A 1 83 ? -0.945 1.458 -7.618 1.00 96.12 83 ALA A CA 1
ATOM 725 C C . ALA A 1 83 ? 0.538 1.059 -7.567 1.00 96.12 83 ALA A C 1
ATOM 727 O O . ALA A 1 83 ? 1.310 1.503 -8.419 1.00 96.12 83 ALA A O 1
ATOM 728 N N . LEU A 1 84 ? 0.930 0.187 -6.634 1.00 95.69 84 LEU A N 1
ATOM 729 C CA . LEU A 1 84 ? 2.298 -0.331 -6.523 1.00 95.69 84 LEU A CA 1
ATOM 730 C C . LEU A 1 84 ? 2.699 -1.154 -7.756 1.00 95.69 84 LEU A C 1
ATOM 732 O O . LEU A 1 84 ? 3.817 -1.012 -8.247 1.00 95.69 84 LEU A O 1
ATOM 736 N N . GLU A 1 85 ? 1.787 -1.953 -8.315 1.00 94.38 85 GLU A N 1
ATOM 737 C CA . GLU A 1 85 ? 2.043 -2.691 -9.560 1.00 94.38 85 GLU A CA 1
ATOM 738 C C . GLU A 1 85 ? 2.330 -1.748 -10.737 1.00 94.38 85 GLU A C 1
ATOM 740 O O . GLU A 1 85 ? 3.239 -1.987 -11.537 1.00 94.38 85 GLU A O 1
ATOM 745 N N . ARG A 1 86 ? 1.573 -0.647 -10.847 1.00 93.31 86 ARG A N 1
ATOM 746 C CA . ARG A 1 86 ? 1.820 0.385 -11.867 1.00 93.31 86 ARG A CA 1
ATOM 747 C C . ARG A 1 86 ? 3.158 1.087 -11.639 1.00 93.31 86 ARG A C 1
ATOM 749 O O . ARG A 1 86 ? 3.880 1.320 -12.607 1.00 93.31 86 ARG A O 1
ATOM 756 N N . LEU A 1 87 ? 3.495 1.381 -10.383 1.00 91.81 87 LEU A N 1
ATOM 757 C CA . LEU A 1 87 ? 4.762 2.004 -9.996 1.00 91.81 87 LEU A CA 1
ATOM 758 C C . LEU A 1 87 ? 5.965 1.126 -10.384 1.00 91.81 87 LEU A C 1
ATOM 760 O O . LEU A 1 87 ? 6.925 1.623 -10.972 1.00 91.81 87 LEU A O 1
ATOM 764 N N . GLN A 1 88 ? 5.901 -0.188 -10.133 1.00 85.94 88 GLN A N 1
ATOM 765 C CA . GLN A 1 88 ? 6.968 -1.107 -10.539 1.00 85.94 88 GLN A CA 1
ATOM 766 C C . GLN A 1 88 ? 7.153 -1.131 -12.051 1.00 85.94 88 GLN A C 1
ATOM 768 O O . GLN A 1 88 ? 8.278 -0.990 -12.520 1.00 85.94 88 GLN A O 1
ATOM 773 N N . LYS A 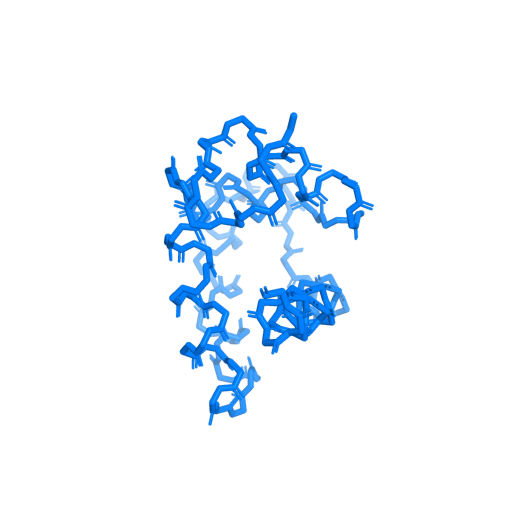1 89 ? 6.066 -1.241 -12.825 1.00 85.25 89 LYS A N 1
ATOM 774 C CA . LYS A 1 89 ? 6.149 -1.235 -14.294 1.00 85.25 89 LYS A CA 1
ATOM 775 C C . LYS A 1 89 ? 6.853 0.024 -14.805 1.00 85.25 89 LYS A C 1
ATOM 777 O O . LYS A 1 89 ? 7.755 -0.086 -15.622 1.00 85.25 89 LYS A O 1
ATOM 782 N N . GLN A 1 90 ? 6.531 1.198 -14.263 1.00 80.25 90 GLN A N 1
ATOM 783 C CA . GLN A 1 90 ? 7.201 2.457 -14.626 1.00 80.25 90 GLN A CA 1
ATOM 784 C C . GLN A 1 90 ? 8.705 2.468 -14.310 1.00 80.25 90 GLN A C 1
ATOM 786 O O . GLN A 1 90 ? 9.453 3.189 -14.958 1.00 80.25 90 GLN A O 1
ATOM 791 N N . THR A 1 91 ? 9.155 1.666 -13.346 1.00 71.69 91 THR A N 1
ATOM 792 C CA . THR A 1 91 ? 10.568 1.593 -12.949 1.00 71.69 91 THR A CA 1
ATOM 793 C C . THR A 1 91 ? 11.398 0.695 -13.874 1.00 71.69 91 THR A C 1
ATOM 795 O O . THR A 1 91 ? 12.603 0.881 -13.963 1.00 71.69 91 THR A O 1
ATOM 798 N N . TYR A 1 92 ? 10.784 -0.278 -14.559 1.00 60.91 92 TYR A N 1
ATOM 799 C CA . TYR A 1 92 ? 11.489 -1.200 -15.468 1.00 60.91 92 TYR A CA 1
ATOM 800 C C . TYR A 1 92 ? 11.543 -0.721 -16.928 1.00 60.91 92 TYR A C 1
ATOM 802 O O . TYR A 1 92 ? 12.296 -1.283 -17.719 1.00 60.91 92 TYR A O 1
ATOM 810 N N . PHE A 1 93 ? 10.735 0.27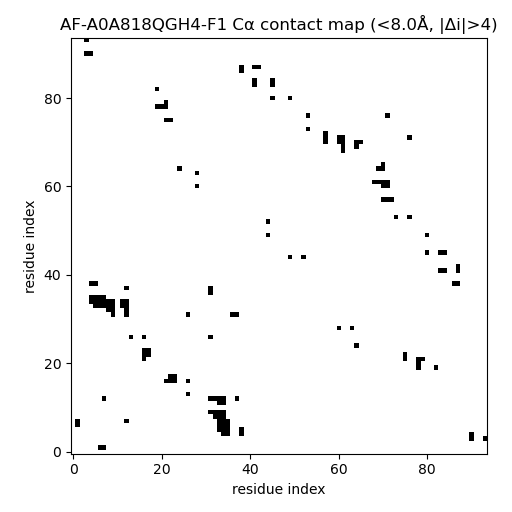8 -17.295 1.00 54.12 93 PHE A N 1
ATOM 811 C CA . PHE A 1 93 ? 10.656 0.825 -18.657 1.00 54.12 93 PHE A CA 1
ATOM 812 C C . PHE A 1 93 ? 11.301 2.217 -18.809 1.00 54.12 93 PHE A C 1
ATOM 814 O O . PHE A 1 93 ? 11.177 2.816 -19.877 1.00 54.12 93 PHE A O 1
ATOM 821 N N . ASN A 1 94 ? 11.985 2.709 -17.771 1.00 45.19 94 ASN A N 1
ATOM 822 C CA . ASN A 1 94 ? 12.811 3.924 -17.774 1.00 45.19 94 ASN A CA 1
ATOM 823 C C . ASN A 1 94 ? 14.278 3.554 -17.538 1.00 45.19 94 ASN A C 1
ATOM 825 O O . ASN A 1 94 ? 15.146 4.258 -18.096 1.00 45.19 94 ASN A O 1
#

pLDDT: mean 90.42, std 10.22, range [45.19, 96.94]

Mean predicted aligned error: 4.07 Å

Sequence (94 aa):
NSLDIKQWNDHEVKQWFIKNHILPELYEFYQFRNGNELLLYAQATLAFPWINEYERIRLSFGEKFQQQKQNLSRDQFLQLINALERLQKQTYFN

Solvent-accessible surface area (backbone atoms only — not comparable to full-atom values): 5414 Å² total; per-residue (Å²): 130,76,89,50,54,70,72,28,42,37,66,55,44,53,51,51,38,58,76,64,71,35,63,65,67,54,54,70,67,69,59,54,67,25,24,49,55,50,49,53,50,35,54,61,46,68,74,48,75,50,66,61,56,47,61,62,46,33,58,59,46,26,64,74,32,46,94,75,72,45,67,71,47,72,67,59,51,48,46,45,53,58,48,38,54,54,52,52,54,60,65,78,77,109